Protein AF-A0A1L6J8S3-F1 (afdb_monomer_lite)

pLDDT: mean 86.01, std 19.05, range [39.0, 98.88]

InterPro domains:
  IPR011990 Tetratricopeptide-like helical domain superfamily [G3DSA:1.25.40.10] (15-98)
  IPR011990 Tetratricopeptide-like helical domain superfamily [SSF48452] (30-88)
  IPR019734 Tetratricopeptide repeat [PS50005] (57-90)

Organism: NCBI:txid93064

Radius of gyration: 24.29 Å; chains: 1; bounding box: 41×90×34 Å

Secondary structure (DSSP, 8-state):
-------------------------S-TT-HHHHHTT-HHHHHHHHHHHHHHSTT-HHHHHHHHHHHHHTT-HHHHHHHHHHHHTS---EEE-TTS-EEEHHHHHHHHHHHHHHHHHHT-

Sequence (120 aa):
MRVALASIVLAAPLALSPAAHAQVRADPYAKVAIQAGDYATAERKLLAEQRIFPAKPEVLLNLAAVYSKTGRHSEARAIYDRVLVLDSVAMDVADGQVAPSHLVANRGLRLLDAARQASR

Structure (mmCIF, N/CA/C/O backbone):
data_AF-A0A1L6J8S3-F1
#
_entry.id   AF-A0A1L6J8S3-F1
#
loop_
_atom_site.group_PDB
_atom_site.id
_atom_site.type_symbol
_atom_site.label_atom_id
_atom_site.label_alt_id
_atom_site.label_comp_id
_atom_site.label_asym_id
_atom_site.label_entity_id
_atom_site.label_seq_id
_atom_site.pdbx_PDB_ins_code
_atom_site.Cartn_x
_atom_site.Cartn_y
_atom_site.Cartn_z
_atom_site.occupancy
_atom_site.B_iso_or_equiv
_atom_site.auth_seq_id
_atom_site.auth_comp_id
_atom_site.auth_asym_id
_atom_site.auth_atom_id
_atom_site.pdbx_PDB_model_num
ATOM 1 N N . MET A 1 1 ? 22.252 78.108 -15.305 1.00 39.00 1 MET A N 1
ATOM 2 C CA . MET A 1 1 ? 21.677 77.131 -16.257 1.00 39.00 1 MET A CA 1
ATOM 3 C C . MET A 1 1 ? 21.822 75.746 -15.648 1.00 39.00 1 MET A C 1
ATOM 5 O O . MET A 1 1 ? 22.897 75.430 -15.161 1.00 39.00 1 MET A O 1
ATOM 9 N N . ARG A 1 2 ? 20.722 74.996 -15.562 1.00 41.97 2 ARG A N 1
ATOM 10 C CA . ARG A 1 2 ? 20.601 73.680 -14.916 1.00 41.97 2 ARG A CA 1
ATOM 11 C C . ARG A 1 2 ? 20.876 72.580 -15.945 1.00 41.97 2 ARG A C 1
ATOM 13 O O . ARG A 1 2 ? 20.210 72.604 -16.971 1.00 41.97 2 ARG A O 1
ATOM 20 N N . VAL A 1 3 ? 21.753 71.622 -15.645 1.00 42.06 3 VAL A N 1
ATOM 21 C CA . VAL A 1 3 ? 21.789 70.262 -16.237 1.00 42.06 3 VAL A CA 1
ATOM 22 C C . VAL A 1 3 ? 22.446 69.377 -15.157 1.00 42.06 3 VAL A C 1
ATOM 24 O O . VAL A 1 3 ? 23.616 69.569 -14.867 1.00 42.06 3 VAL A O 1
ATOM 27 N N . ALA A 1 4 ? 21.754 68.663 -14.264 1.00 40.09 4 ALA A N 1
ATOM 28 C CA . ALA A 1 4 ? 20.842 67.525 -14.412 1.00 40.09 4 ALA A CA 1
ATOM 29 C C . ALA A 1 4 ? 21.490 66.266 -15.034 1.00 40.09 4 ALA A C 1
ATOM 31 O O . ALA A 1 4 ? 21.534 66.129 -16.246 1.00 40.09 4 ALA A O 1
ATOM 32 N N . LEU A 1 5 ? 21.911 65.358 -14.138 1.00 46.00 5 LEU A N 1
ATOM 33 C CA . LEU A 1 5 ? 21.713 63.897 -14.157 1.00 46.00 5 LEU A CA 1
ATOM 34 C C . LEU A 1 5 ? 22.257 63.063 -15.332 1.00 46.00 5 LEU A C 1
ATOM 36 O O . LEU A 1 5 ? 21.735 63.105 -16.437 1.00 46.00 5 LEU A O 1
ATOM 40 N N . ALA A 1 6 ? 23.144 62.122 -14.996 1.00 40.38 6 ALA A N 1
ATOM 41 C CA . ALA A 1 6 ? 23.101 60.764 -15.545 1.00 40.38 6 ALA A CA 1
ATOM 42 C C . ALA A 1 6 ? 23.786 59.793 -14.566 1.00 40.38 6 ALA A C 1
ATOM 44 O O . ALA A 1 6 ? 24.942 59.410 -14.728 1.00 40.38 6 ALA A O 1
ATOM 45 N N . SER A 1 7 ? 23.076 59.427 -13.500 1.00 51.75 7 SER A N 1
ATOM 46 C CA . SER A 1 7 ? 23.449 58.291 -12.659 1.00 51.75 7 SER A CA 1
ATOM 47 C C . SER A 1 7 ? 23.208 57.011 -13.455 1.00 51.75 7 SER A C 1
ATOM 49 O O . SER A 1 7 ? 22.065 56.661 -13.743 1.00 51.75 7 SER A O 1
ATOM 51 N N . ILE A 1 8 ? 24.283 56.315 -13.818 1.00 55.91 8 ILE A N 1
ATOM 52 C CA . ILE A 1 8 ? 24.219 54.954 -14.349 1.00 55.91 8 ILE A CA 1
ATOM 53 C C . ILE A 1 8 ? 23.824 54.042 -13.183 1.00 55.91 8 ILE A C 1
ATOM 55 O O . ILE A 1 8 ? 24.664 53.598 -12.408 1.00 55.91 8 ILE A O 1
ATOM 59 N N . VAL A 1 9 ? 22.525 53.792 -13.031 1.00 58.56 9 VAL A N 1
ATOM 60 C CA . VAL A 1 9 ? 22.027 52.628 -12.295 1.00 58.56 9 VAL A CA 1
ATOM 61 C C . VAL A 1 9 ? 21.837 51.541 -13.340 1.00 58.56 9 VAL A C 1
ATOM 63 O O . VAL A 1 9 ? 20.779 51.433 -13.957 1.00 58.56 9 VAL A O 1
ATOM 66 N N . LEU A 1 10 ? 22.897 50.775 -13.600 1.00 48.25 10 LEU A N 1
ATOM 67 C CA . LEU A 1 10 ? 22.759 49.557 -14.383 1.00 48.25 10 LEU A CA 1
ATOM 68 C C . LEU A 1 10 ? 22.210 48.479 -13.449 1.00 48.25 10 LEU A C 1
ATOM 70 O O . LEU A 1 10 ? 22.840 48.098 -12.464 1.00 48.25 10 LEU A O 1
ATOM 74 N N . ALA A 1 11 ? 20.978 48.084 -13.748 1.00 53.62 11 ALA A N 1
ATOM 75 C CA . ALA A 1 11 ? 20.162 47.153 -12.999 1.00 53.62 11 ALA A CA 1
ATOM 76 C C . ALA A 1 11 ? 20.911 45.856 -12.663 1.00 53.62 11 ALA A C 1
ATOM 78 O O . ALA A 1 11 ? 21.441 45.178 -13.543 1.00 53.62 11 ALA A O 1
ATOM 79 N N . ALA A 1 12 ? 20.895 45.492 -11.381 1.00 54.66 12 ALA A N 1
ATOM 80 C CA . ALA A 1 12 ? 21.214 44.142 -10.950 1.00 54.66 12 ALA A CA 1
ATOM 81 C C . ALA A 1 12 ? 20.195 43.181 -11.588 1.00 54.66 12 ALA A C 1
ATOM 83 O O . ALA A 1 12 ? 18.990 43.379 -11.394 1.00 54.66 12 ALA A O 1
ATOM 84 N N . PRO A 1 13 ? 20.617 42.150 -12.339 1.00 54.81 13 PRO A N 1
ATOM 85 C CA . PRO A 1 13 ? 19.692 41.105 -12.724 1.00 54.81 13 PRO A CA 1
ATOM 86 C C . PRO A 1 13 ? 19.256 40.391 -11.443 1.00 54.81 13 PRO A C 1
ATOM 88 O O . PRO A 1 13 ? 20.060 39.767 -10.749 1.00 54.81 13 PRO A O 1
ATOM 91 N N . LEU A 1 14 ? 17.970 40.537 -11.117 1.00 58.03 14 LEU A N 1
ATOM 92 C CA . LEU A 1 14 ? 17.270 39.701 -10.154 1.00 58.03 14 LEU A CA 1
ATOM 93 C C . LEU A 1 14 ? 17.624 38.250 -10.465 1.00 58.03 14 LEU A C 1
ATOM 95 O O . LEU A 1 14 ? 17.388 37.769 -11.574 1.00 58.03 14 LEU A O 1
ATOM 99 N N . ALA A 1 15 ? 18.230 37.588 -9.483 1.00 54.62 15 ALA A N 1
AT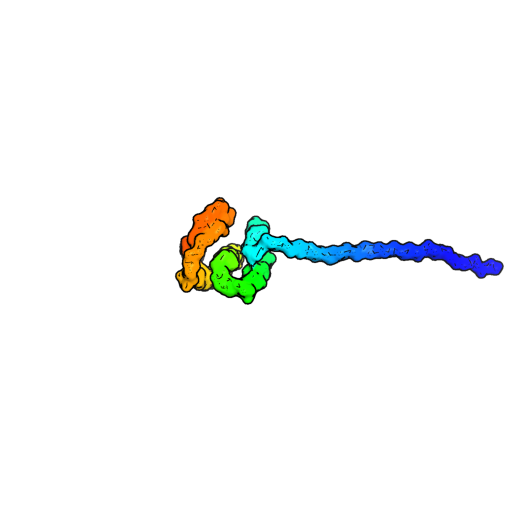OM 100 C CA . ALA A 1 15 ? 18.487 36.167 -9.512 1.00 54.62 15 ALA A CA 1
ATOM 101 C C . ALA A 1 15 ? 17.157 35.455 -9.770 1.00 54.62 15 ALA A C 1
ATOM 103 O O . ALA A 1 15 ? 16.329 35.300 -8.873 1.00 54.62 15 ALA A O 1
ATOM 104 N N . LEU A 1 16 ? 16.952 35.028 -11.014 1.00 58.12 16 LEU A N 1
ATOM 105 C CA . LEU A 1 16 ? 15.989 33.995 -11.324 1.00 58.12 16 LEU A CA 1
ATOM 106 C C . LEU A 1 16 ? 16.571 32.739 -10.678 1.00 58.12 16 LEU A C 1
ATOM 108 O O . LEU A 1 16 ? 17.399 32.054 -11.276 1.00 58.12 16 LEU A O 1
ATOM 112 N N . SER A 1 17 ? 16.233 32.490 -9.409 1.00 56.31 17 SER A N 1
ATOM 113 C CA . SER A 1 17 ? 16.459 31.181 -8.812 1.00 56.31 17 SER A CA 1
ATOM 114 C C . SER A 1 17 ? 15.843 30.193 -9.794 1.00 56.31 17 SER A C 1
ATOM 116 O O . SER A 1 17 ? 14.638 30.316 -10.047 1.00 56.31 17 SER A O 1
ATOM 118 N N . PRO A 1 18 ? 16.619 29.287 -10.419 1.00 57.06 18 PRO A N 1
ATOM 119 C CA . PRO A 1 18 ? 16.012 28.274 -11.249 1.00 57.06 18 PRO A CA 1
ATOM 120 C C . PRO A 1 18 ? 14.999 27.593 -10.347 1.00 57.06 18 PRO A C 1
ATOM 122 O O . PRO A 1 18 ? 15.356 27.091 -9.275 1.00 57.06 18 PRO A O 1
ATOM 125 N N . ALA A 1 19 ? 13.733 27.711 -10.763 1.00 50.47 19 ALA A N 1
ATOM 126 C CA . ALA A 1 19 ? 12.591 27.025 -10.203 1.00 50.47 19 ALA A CA 1
ATOM 127 C C . ALA A 1 19 ? 13.086 25.690 -9.697 1.00 50.47 19 ALA A C 1
ATOM 129 O O . ALA A 1 19 ? 13.791 25.014 -10.452 1.00 50.47 19 ALA A O 1
ATOM 130 N N . ALA A 1 20 ? 12.801 25.400 -8.425 1.00 48.03 20 ALA A N 1
ATOM 131 C CA . ALA A 1 20 ? 13.078 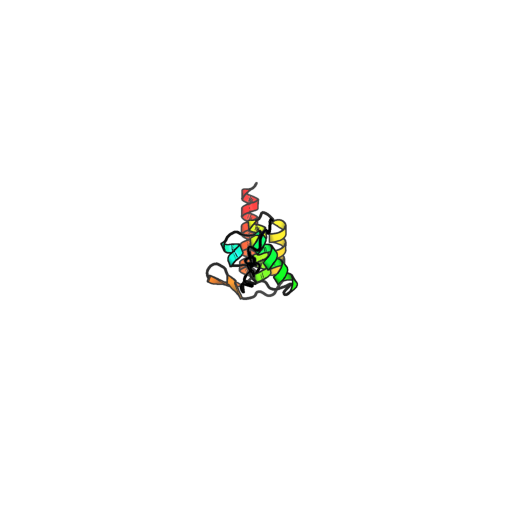24.134 -7.786 1.00 48.03 20 ALA A CA 1
ATOM 132 C C . ALA A 1 20 ? 12.907 23.047 -8.840 1.00 48.03 20 ALA A C 1
ATOM 134 O O . ALA A 1 20 ? 11.786 22.668 -9.183 1.00 48.03 20 ALA A O 1
ATOM 135 N N . HIS A 1 21 ? 14.032 22.619 -9.418 1.00 45.94 21 HIS A N 1
ATOM 136 C CA . HIS A 1 21 ? 14.074 21.423 -10.211 1.00 45.94 21 HIS A CA 1
ATOM 137 C C . HIS A 1 21 ? 13.862 20.422 -9.107 1.00 45.94 21 HIS A C 1
ATOM 139 O O . HIS A 1 21 ? 14.795 20.102 -8.372 1.00 45.94 21 HIS A O 1
ATOM 145 N N . ALA A 1 22 ? 12.586 20.122 -8.855 1.00 49.81 22 ALA A N 1
ATOM 146 C CA . ALA A 1 22 ? 12.155 19.089 -7.960 1.00 49.81 22 ALA A CA 1
ATOM 147 C C . ALA A 1 22 ? 12.904 17.897 -8.500 1.00 49.81 22 ALA A C 1
ATOM 149 O O . ALA A 1 22 ? 12.561 17.382 -9.564 1.00 49.81 22 ALA A O 1
ATOM 150 N N . GLN A 1 23 ? 14.030 17.620 -7.842 1.00 47.38 23 GLN A N 1
ATOM 151 C CA . GLN A 1 23 ? 14.959 16.570 -8.163 1.00 47.38 23 GLN A CA 1
ATOM 152 C C . GLN A 1 23 ? 14.055 15.405 -8.518 1.00 47.38 23 GLN A C 1
ATOM 154 O O . GLN A 1 23 ? 13.286 14.964 -7.654 1.00 47.38 23 GLN A O 1
ATOM 159 N N . VAL A 1 24 ? 14.042 15.001 -9.792 1.00 51.53 24 VAL A N 1
ATOM 160 C CA . VAL A 1 24 ? 13.363 13.786 -10.235 1.00 51.53 24 VAL A CA 1
ATOM 161 C C . VAL A 1 24 ? 14.151 12.677 -9.558 1.00 51.53 24 VAL A C 1
ATOM 163 O O . VAL A 1 24 ? 15.098 12.114 -10.090 1.00 51.53 24 VAL A O 1
ATOM 166 N N . ARG A 1 25 ? 13.888 12.504 -8.265 1.00 53.25 25 ARG A N 1
ATOM 167 C CA . ARG A 1 25 ? 14.567 11.558 -7.411 1.00 53.25 25 ARG A CA 1
ATOM 168 C C . ARG A 1 25 ? 13.894 10.252 -7.751 1.00 53.25 25 ARG A C 1
ATOM 170 O O . ARG A 1 25 ? 12.679 10.143 -7.579 1.00 53.25 25 ARG A O 1
ATOM 177 N N . ALA A 1 26 ? 14.708 9.345 -8.276 1.00 69.12 26 ALA A N 1
ATOM 178 C CA . ALA A 1 26 ? 14.432 7.955 -8.592 1.00 69.12 26 ALA A CA 1
ATOM 179 C C . ALA A 1 26 ? 13.796 7.223 -7.397 1.00 69.12 26 ALA A C 1
ATOM 181 O O . ALA A 1 26 ? 14.446 6.474 -6.676 1.00 69.12 26 ALA A O 1
ATOM 182 N N . ASP A 1 27 ? 12.521 7.503 -7.151 1.00 83.25 27 ASP A N 1
ATOM 183 C CA . ASP A 1 27 ? 11.716 6.914 -6.090 1.00 83.25 27 ASP A CA 1
ATOM 184 C C . ASP A 1 27 ? 10.301 6.633 -6.624 1.00 83.25 27 ASP A C 1
ATOM 186 O O . ASP A 1 27 ? 9.331 7.253 -6.170 1.00 83.25 27 ASP A O 1
ATOM 190 N N . PRO A 1 28 ? 10.177 5.730 -7.622 1.00 84.62 28 PRO A N 1
ATOM 191 C CA . PRO A 1 28 ? 8.886 5.362 -8.218 1.00 84.62 28 PRO A CA 1
ATOM 192 C C . PRO A 1 28 ? 7.926 4.745 -7.189 1.00 84.62 28 PRO A C 1
ATOM 194 O O . PRO A 1 28 ? 6.711 4.768 -7.352 1.00 84.62 28 PRO A O 1
ATOM 197 N N . TYR A 1 29 ? 8.468 4.249 -6.076 1.00 92.25 29 TYR A N 1
ATOM 198 C CA . TYR A 1 29 ? 7.713 3.627 -4.994 1.00 92.25 29 TYR A CA 1
ATOM 199 C C . TYR A 1 29 ? 7.426 4.579 -3.825 1.00 92.25 29 TYR A C 1
ATOM 201 O O . TYR A 1 29 ? 6.908 4.134 -2.802 1.00 92.25 29 TYR A O 1
ATOM 209 N N . ALA A 1 30 ? 7.750 5.870 -3.963 1.00 93.62 30 ALA A N 1
ATOM 210 C CA . ALA A 1 30 ? 7.516 6.913 -2.967 1.00 93.62 30 ALA A CA 1
ATOM 211 C C . ALA A 1 30 ? 8.067 6.616 -1.554 1.00 93.62 30 ALA A C 1
ATOM 213 O O . ALA A 1 30 ? 7.537 7.132 -0.565 1.00 93.62 30 ALA A O 1
ATOM 214 N N . LYS A 1 31 ? 9.141 5.821 -1.439 1.00 91.31 31 LYS A N 1
ATOM 215 C CA . LYS A 1 31 ? 9.755 5.416 -0.166 1.00 91.31 31 LYS A CA 1
ATOM 216 C C . LYS A 1 31 ? 10.096 6.622 0.708 1.00 91.31 31 LYS A C 1
ATOM 218 O O . LYS A 1 31 ? 9.776 6.618 1.893 1.00 91.31 31 LYS A O 1
ATOM 223 N N . VAL A 1 32 ? 10.681 7.672 0.129 1.00 91.88 32 VAL A N 1
ATOM 224 C CA . VAL A 1 32 ? 11.111 8.867 0.876 1.00 91.88 32 VAL A CA 1
ATOM 225 C C . VAL A 1 32 ? 9.910 9.623 1.441 1.00 91.88 32 VAL A C 1
ATOM 227 O O . VAL A 1 32 ? 9.915 10.018 2.603 1.00 91.88 32 VAL A O 1
ATOM 230 N N . ALA A 1 33 ? 8.865 9.808 0.632 1.00 94.06 33 ALA A N 1
ATOM 231 C CA . ALA A 1 33 ? 7.667 10.530 1.057 1.00 94.06 33 ALA A CA 1
ATOM 232 C C . ALA A 1 33 ? 6.888 9.745 2.127 1.00 94.06 33 ALA A C 1
ATOM 234 O O . ALA A 1 33 ? 6.446 10.329 3.112 1.00 94.06 33 ALA A O 1
ATOM 235 N N . ILE A 1 34 ? 6.797 8.417 1.982 1.00 94.62 34 ILE A N 1
ATOM 236 C CA . ILE A 1 34 ? 6.182 7.530 2.979 1.00 94.62 34 ILE A CA 1
ATOM 237 C C . ILE A 1 34 ? 6.948 7.586 4.306 1.00 94.62 34 ILE A C 1
ATOM 239 O O . ILE A 1 34 ? 6.329 7.739 5.356 1.00 94.62 34 ILE A O 1
ATOM 243 N N . GLN A 1 35 ? 8.283 7.503 4.273 1.00 92.88 35 GLN A N 1
ATOM 244 C CA . GLN A 1 35 ? 9.126 7.584 5.473 1.00 92.88 35 GLN A CA 1
ATOM 245 C C . GLN A 1 35 ? 9.011 8.938 6.181 1.00 92.88 35 GLN A C 1
ATOM 247 O O . GLN A 1 35 ? 9.035 8.990 7.407 1.00 92.88 35 GLN A O 1
ATOM 252 N N . ALA A 1 36 ? 8.852 10.022 5.420 1.00 94.44 36 ALA A N 1
ATOM 253 C CA . ALA A 1 36 ? 8.645 11.363 5.959 1.00 94.44 36 ALA A CA 1
ATOM 254 C C . ALA A 1 36 ? 7.208 11.617 6.459 1.00 94.44 36 ALA A C 1
ATOM 256 O O . ALA A 1 36 ? 6.943 12.676 7.021 1.00 94.44 36 ALA A O 1
ATOM 257 N N . GLY A 1 37 ? 6.268 10.691 6.231 1.00 96.38 37 GLY A N 1
ATOM 258 C CA . GLY A 1 37 ? 4.846 10.892 6.525 1.00 96.38 37 GLY A CA 1
ATOM 259 C C . GLY A 1 37 ? 4.137 11.874 5.582 1.00 96.38 37 GLY A C 1
ATOM 260 O O . GLY A 1 37 ? 2.974 12.205 5.811 1.00 96.38 37 GLY A O 1
ATOM 261 N N . ASP A 1 38 ? 4.792 12.319 4.503 1.00 97.62 38 ASP A N 1
ATOM 262 C CA . ASP A 1 38 ? 4.185 13.143 3.453 1.00 97.62 38 ASP A CA 1
ATOM 263 C C . ASP A 1 38 ? 3.353 12.259 2.510 1.00 97.62 38 ASP A C 1
ATOM 265 O O . ASP A 1 38 ? 3.711 11.959 1.364 1.00 97.62 38 ASP A O 1
ATOM 269 N N . TYR A 1 39 ? 2.213 11.808 3.030 1.00 98.00 39 TYR A N 1
ATOM 270 C CA . TYR A 1 39 ? 1.297 10.919 2.325 1.00 98.00 39 TYR A CA 1
ATOM 271 C C . TYR A 1 39 ? 0.674 11.566 1.085 1.00 98.00 39 TYR A C 1
ATOM 273 O O . TYR A 1 39 ? 0.385 10.863 0.120 1.00 98.00 39 TYR A O 1
ATOM 281 N N . ALA A 1 40 ? 0.527 12.894 1.067 1.00 97.38 40 ALA A N 1
ATOM 282 C CA . ALA A 1 40 ? 0.009 13.615 -0.091 1.00 97.38 40 ALA A CA 1
ATOM 283 C C . ALA A 1 40 ? 0.987 13.538 -1.271 1.00 97.38 40 ALA A C 1
ATOM 285 O O . ALA A 1 40 ? 0.589 13.247 -2.400 1.00 97.38 40 ALA A O 1
ATOM 286 N N . THR A 1 41 ? 2.281 13.766 -1.032 1.00 96.44 41 THR A N 1
ATOM 287 C CA . THR A 1 41 ? 3.296 13.590 -2.078 1.00 96.44 41 THR A CA 1
ATOM 288 C C . THR A 1 41 ? 3.465 12.129 -2.463 1.00 96.44 41 THR A C 1
ATOM 290 O O . THR A 1 41 ? 3.613 11.840 -3.653 1.00 96.44 41 THR A O 1
ATOM 293 N N . ALA A 1 42 ? 3.405 11.209 -1.496 1.00 97.62 42 ALA A N 1
ATOM 294 C CA . ALA A 1 42 ? 3.493 9.783 -1.781 1.00 97.62 42 ALA A CA 1
ATOM 295 C C . ALA A 1 42 ? 2.373 9.320 -2.719 1.00 97.62 42 ALA A C 1
ATOM 297 O O . ALA A 1 42 ? 2.650 8.711 -3.750 1.00 97.62 42 ALA A O 1
ATOM 298 N N . GLU A 1 43 ? 1.126 9.678 -2.416 1.00 98.19 43 GLU A N 1
ATOM 299 C CA . GLU A 1 43 ? -0.029 9.339 -3.243 1.00 98.19 43 GLU A CA 1
ATOM 300 C C . GLU A 1 43 ? 0.100 9.886 -4.665 1.00 98.19 43 GLU A C 1
ATOM 302 O O . GLU A 1 43 ? -0.060 9.130 -5.621 1.00 98.19 43 GLU A O 1
ATOM 307 N N . ARG A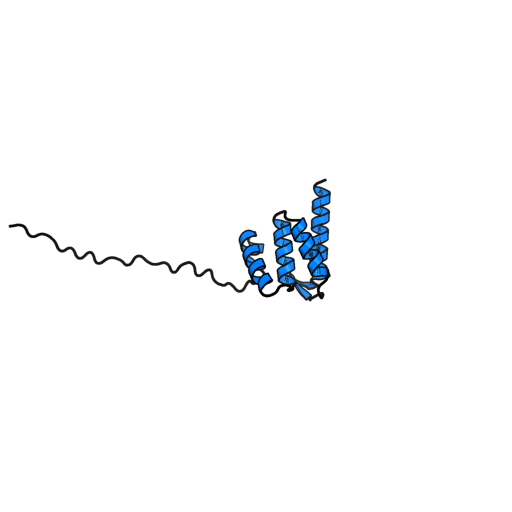 1 44 ? 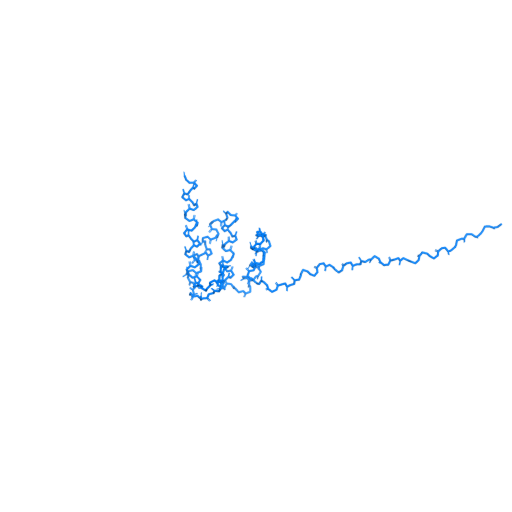0.440 11.174 -4.830 1.00 97.31 44 ARG A N 1
ATOM 308 C CA . ARG A 1 44 ? 0.597 11.762 -6.173 1.00 97.31 44 ARG A CA 1
ATOM 309 C C . ARG A 1 44 ? 1.618 10.993 -7.011 1.00 97.31 44 ARG A C 1
ATOM 311 O O . ARG A 1 44 ? 1.363 10.733 -8.185 1.00 97.31 44 ARG A O 1
ATOM 318 N N . LYS A 1 45 ? 2.756 10.624 -6.413 1.00 96.06 45 LYS A N 1
ATOM 319 C CA . LYS A 1 45 ? 3.807 9.850 -7.089 1.00 96.06 45 LYS A CA 1
ATOM 320 C C . LYS A 1 45 ? 3.326 8.449 -7.458 1.00 96.06 45 LYS A C 1
ATOM 322 O O . LYS A 1 45 ? 3.462 8.048 -8.607 1.00 96.06 45 LYS A O 1
ATOM 327 N N . LEU A 1 46 ? 2.718 7.739 -6.511 1.00 97.50 46 LEU A N 1
ATOM 328 C CA . LEU A 1 46 ? 2.240 6.372 -6.717 1.00 97.50 46 LEU A CA 1
ATOM 329 C C . LEU A 1 46 ? 1.123 6.305 -7.763 1.00 97.50 46 LEU A C 1
ATOM 331 O O . LEU A 1 46 ? 1.118 5.399 -8.587 1.00 97.50 46 LEU A O 1
ATOM 335 N N . LEU A 1 47 ? 0.215 7.284 -7.794 1.00 97.62 47 LEU A N 1
ATOM 336 C CA . LEU A 1 47 ? -0.818 7.380 -8.828 1.00 97.62 47 LEU A CA 1
ATOM 337 C C . LEU A 1 47 ? -0.239 7.706 -10.210 1.00 97.62 47 LEU A C 1
ATOM 339 O O . LEU A 1 47 ? -0.806 7.298 -11.223 1.00 97.62 47 LEU A O 1
ATOM 343 N N . ALA A 1 48 ? 0.848 8.476 -10.292 1.00 95.94 48 ALA A N 1
ATOM 344 C CA . ALA A 1 48 ? 1.541 8.700 -11.560 1.00 95.94 48 ALA A CA 1
ATOM 345 C C . ALA A 1 48 ? 2.197 7.401 -12.053 1.00 95.94 48 ALA A C 1
ATOM 347 O O . ALA A 1 48 ? 1.981 7.008 -13.196 1.00 95.94 48 ALA A O 1
ATOM 348 N N . GLU A 1 49 ? 2.897 6.690 -11.167 1.00 96.06 49 GLU A N 1
ATOM 349 C CA . GLU A 1 49 ? 3.559 5.421 -11.480 1.00 96.06 49 GLU A CA 1
ATOM 350 C C . GLU A 1 49 ? 2.554 4.324 -11.866 1.00 96.06 49 GLU A C 1
ATOM 352 O O . GLU A 1 49 ? 2.743 3.609 -12.848 1.00 96.06 49 GLU A O 1
ATOM 357 N N . GLN A 1 50 ? 1.427 4.230 -11.154 1.00 96.62 50 GLN A N 1
ATOM 358 C CA . GLN A 1 50 ? 0.369 3.255 -11.428 1.00 96.62 50 GLN A CA 1
ATOM 359 C C . GLN A 1 50 ? -0.237 3.434 -12.826 1.00 96.62 50 GLN A C 1
ATOM 361 O O . GLN A 1 50 ? -0.643 2.454 -13.442 1.00 96.62 50 GLN A O 1
ATOM 366 N N . ARG A 1 51 ? -0.298 4.662 -13.358 1.00 96.38 51 ARG A N 1
ATOM 367 C CA . ARG A 1 51 ? -0.780 4.887 -14.732 1.00 96.38 51 ARG A CA 1
ATOM 368 C C . ARG A 1 51 ? 0.141 4.259 -15.776 1.00 96.38 51 ARG A C 1
ATOM 370 O O . ARG A 1 51 ? -0.343 3.844 -16.822 1.00 96.38 51 ARG A O 1
ATOM 377 N N . ILE A 1 52 ? 1.439 4.187 -15.487 1.00 95.44 52 ILE A N 1
ATOM 378 C CA . ILE A 1 52 ? 2.455 3.601 -16.368 1.00 95.44 52 ILE A CA 1
ATOM 379 C C . ILE A 1 52 ? 2.516 2.084 -16.163 1.00 95.44 52 ILE A C 1
ATOM 381 O O . ILE A 1 52 ? 2.573 1.328 -17.132 1.00 95.44 52 ILE A O 1
ATOM 385 N N . PHE A 1 53 ? 2.433 1.631 -14.909 1.00 95.00 53 PHE A N 1
ATOM 386 C CA . PHE A 1 53 ? 2.483 0.219 -14.535 1.00 95.00 53 PHE A CA 1
ATOM 387 C C . PHE A 1 53 ? 1.244 -0.197 -13.719 1.00 95.00 53 PHE A C 1
ATOM 389 O O . PHE A 1 53 ? 1.323 -0.365 -12.496 1.00 95.00 53 PHE A O 1
ATOM 396 N N . PRO A 1 54 ? 0.086 -0.429 -14.371 1.00 96.75 54 PRO A N 1
ATOM 397 C CA . PRO A 1 54 ? -1.195 -0.612 -13.681 1.00 96.75 54 PRO A CA 1
ATOM 398 C C . PRO A 1 54 ? -1.271 -1.806 -12.735 1.00 96.75 54 PRO A C 1
ATOM 400 O O . PRO A 1 54 ? -2.129 -1.810 -11.851 1.00 96.75 54 PRO A O 1
ATOM 403 N N . ALA A 1 55 ? -0.425 -2.817 -12.930 1.00 96.44 55 ALA A N 1
ATOM 404 C CA . ALA A 1 55 ? -0.434 -4.078 -12.191 1.00 96.44 55 ALA A CA 1
ATOM 405 C C . ALA A 1 55 ? 0.861 -4.334 -11.398 1.00 96.44 55 ALA A C 1
ATOM 407 O O . ALA A 1 55 ? 1.083 -5.454 -10.958 1.00 96.44 55 ALA A O 1
ATOM 408 N N . LYS A 1 56 ? 1.730 -3.330 -11.212 1.00 96.88 56 LYS A N 1
ATOM 409 C CA . LYS A 1 56 ? 2.987 -3.490 -10.461 1.00 96.88 56 LYS A CA 1
ATOM 410 C C . LYS A 1 56 ? 2.695 -3.621 -8.953 1.00 96.88 56 LYS A C 1
ATOM 412 O O . LYS A 1 56 ? 2.267 -2.624 -8.358 1.00 96.88 56 LYS A O 1
ATOM 417 N N . PRO A 1 57 ? 2.907 -4.791 -8.312 1.00 97.69 57 PRO A N 1
ATOM 418 C CA . PRO A 1 57 ? 2.487 -5.004 -6.924 1.00 97.69 57 PRO A CA 1
ATOM 419 C C . PRO A 1 57 ? 3.123 -4.027 -5.933 1.00 97.69 57 PRO A C 1
ATOM 421 O O . PRO A 1 57 ? 2.455 -3.584 -5.007 1.00 97.69 57 PRO A O 1
ATOM 424 N N . GLU A 1 58 ? 4.374 -3.623 -6.149 1.00 96.00 58 GLU A N 1
ATOM 425 C CA . GLU A 1 58 ? 5.092 -2.692 -5.274 1.00 96.00 58 GLU A CA 1
ATOM 426 C C . GLU A 1 58 ? 4.420 -1.312 -5.217 1.00 96.00 58 GLU A C 1
ATOM 428 O O . GLU A 1 58 ? 4.276 -0.727 -4.142 1.00 96.00 58 GLU A O 1
ATOM 433 N N . VAL A 1 59 ? 3.946 -0.813 -6.365 1.00 97.12 59 VAL A N 1
ATOM 434 C CA . VAL A 1 59 ? 3.219 0.463 -6.459 1.00 97.12 59 VAL A CA 1
ATOM 435 C C . VAL A 1 59 ? 1.857 0.346 -5.778 1.00 97.12 59 VAL A C 1
ATOM 437 O O . VAL A 1 59 ? 1.484 1.207 -4.981 1.00 97.12 59 VAL A O 1
ATOM 440 N N . LEU A 1 60 ? 1.129 -0.741 -6.053 1.00 98.50 60 LEU A N 1
ATOM 441 C CA . LEU A 1 60 ? -0.188 -0.995 -5.466 1.00 98.50 60 LEU A CA 1
ATOM 442 C C . LEU A 1 60 ? -0.114 -1.114 -3.939 1.00 98.50 60 LEU A C 1
ATOM 444 O O . LEU A 1 60 ? -0.886 -0.473 -3.233 1.00 98.50 60 LEU A O 1
ATOM 448 N N . LEU A 1 61 ? 0.839 -1.882 -3.415 1.00 98.25 61 LEU A N 1
ATOM 449 C CA . LEU A 1 61 ? 0.992 -2.098 -1.977 1.00 98.25 61 LEU A CA 1
ATOM 450 C C . LEU A 1 61 ? 1.372 -0.819 -1.233 1.00 98.25 61 LEU A C 1
ATOM 452 O O . LEU A 1 61 ? 0.832 -0.559 -0.156 1.00 98.25 61 LEU A O 1
ATOM 456 N N . ASN A 1 62 ? 2.243 0.008 -1.814 1.00 97.62 62 ASN A N 1
ATOM 457 C CA . ASN A 1 62 ? 2.586 1.296 -1.223 1.00 97.62 62 ASN A CA 1
ATOM 458 C C . ASN A 1 62 ? 1.404 2.272 -1.266 1.00 97.62 62 ASN A C 1
ATOM 460 O O . ASN A 1 62 ? 1.178 2.983 -0.287 1.00 97.62 62 ASN A O 1
ATOM 464 N N . LEU A 1 63 ? 0.595 2.266 -2.332 1.00 98.56 63 LEU A N 1
ATOM 465 C CA . LEU A 1 63 ? -0.621 3.082 -2.402 1.00 98.56 63 LEU A CA 1
ATOM 466 C C . LEU A 1 63 ? -1.658 2.632 -1.364 1.00 98.56 63 LEU A C 1
ATOM 468 O O . LEU A 1 63 ? -2.202 3.460 -0.637 1.00 98.56 63 LEU A O 1
ATOM 472 N N . ALA A 1 64 ? -1.862 1.321 -1.216 1.00 98.62 64 ALA A N 1
ATOM 473 C CA . ALA A 1 64 ? -2.732 0.759 -0.187 1.00 98.62 64 ALA A CA 1
ATOM 474 C C . ALA A 1 64 ? -2.263 1.126 1.231 1.00 98.62 64 ALA A C 1
ATOM 476 O O . ALA A 1 64 ? -3.079 1.484 2.082 1.00 98.62 64 ALA A O 1
ATOM 477 N N . ALA A 1 65 ? -0.950 1.103 1.484 1.00 97.94 65 ALA A N 1
ATOM 478 C CA . ALA A 1 65 ? -0.384 1.533 2.758 1.00 97.94 65 ALA A CA 1
ATOM 479 C C . ALA A 1 65 ? -0.639 3.026 3.024 1.00 97.94 65 ALA A C 1
ATOM 481 O O . ALA A 1 65 ? -1.049 3.387 4.127 1.00 97.94 65 ALA A O 1
ATOM 482 N N . VAL A 1 66 ? -0.469 3.890 2.017 1.00 98.44 66 VAL A N 1
ATOM 483 C CA . VAL A 1 66 ? -0.800 5.323 2.108 1.00 98.44 66 VAL A CA 1
ATOM 484 C C . VAL A 1 66 ? -2.288 5.525 2.414 1.00 98.44 66 VAL A C 1
ATOM 486 O O . VAL A 1 66 ? -2.640 6.331 3.278 1.00 98.44 66 VAL A O 1
ATOM 489 N N . TYR A 1 67 ? -3.174 4.763 1.774 1.00 98.75 67 TYR A N 1
ATOM 490 C CA . TYR A 1 67 ? -4.618 4.832 2.020 1.00 98.75 67 TYR A CA 1
ATOM 491 C C . TYR A 1 67 ? -4.976 4.368 3.429 1.00 98.75 67 TYR A C 1
ATOM 493 O O . TYR A 1 67 ? -5.714 5.055 4.134 1.00 98.75 67 TYR A O 1
ATOM 501 N N . SER A 1 68 ? -4.363 3.283 3.904 1.00 98.31 68 SER A N 1
ATOM 502 C CA . SER A 1 68 ? -4.506 2.830 5.289 1.00 98.31 68 SER A CA 1
ATOM 503 C C . SER A 1 68 ? -4.062 3.905 6.288 1.00 98.31 68 SER A C 1
ATOM 505 O O . SER A 1 68 ? -4.800 4.215 7.219 1.00 98.31 68 SER A O 1
ATOM 507 N N . LYS A 1 69 ? -2.901 4.537 6.072 1.00 97.56 69 LYS A N 1
ATOM 508 C CA . LYS A 1 69 ? -2.366 5.587 6.959 1.00 97.56 69 LYS A CA 1
ATOM 509 C C . LYS A 1 69 ? -3.172 6.884 6.956 1.00 97.56 69 LYS A C 1
ATOM 511 O O . LYS A 1 69 ? -3.057 7.660 7.898 1.00 97.56 69 LYS A O 1
ATOM 516 N N . THR A 1 70 ? -3.985 7.109 5.929 1.00 97.81 70 THR A N 1
ATOM 517 C CA . THR A 1 70 ? -4.831 8.303 5.781 1.00 97.81 70 THR A CA 1
ATOM 518 C C . THR A 1 70 ? -6.307 8.031 6.087 1.00 97.81 70 THR A C 1
ATOM 520 O O . THR A 1 70 ? -7.157 8.858 5.778 1.00 97.81 70 THR A O 1
ATOM 523 N N . GLY A 1 71 ? -6.632 6.883 6.696 1.00 96.69 71 GLY A N 1
ATOM 524 C CA . GLY A 1 71 ? -7.998 6.536 7.114 1.00 96.69 71 GLY A CA 1
ATOM 525 C C . GLY A 1 71 ? -8.909 6.037 5.985 1.00 96.69 71 GLY A C 1
ATOM 526 O O . GLY A 1 71 ? -10.059 5.671 6.226 1.00 96.69 71 GLY A O 1
ATOM 527 N N . ARG A 1 72 ? -8.399 5.948 4.754 1.00 98.31 72 ARG A N 1
ATOM 528 C CA . ARG A 1 72 ? -9.112 5.453 3.566 1.00 98.31 72 ARG A CA 1
ATOM 529 C C . ARG A 1 72 ? -9.105 3.927 3.508 1.00 98.31 72 ARG A C 1
ATOM 531 O O . ARG A 1 72 ? -8.568 3.302 2.596 1.00 98.31 72 ARG A O 1
ATOM 538 N N . HIS A 1 73 ? -9.672 3.300 4.537 1.00 98.00 73 HIS A N 1
ATOM 539 C CA . HIS A 1 73 ? -9.570 1.853 4.745 1.00 98.00 73 HIS A CA 1
ATOM 540 C C . HIS A 1 73 ? -10.281 1.024 3.663 1.00 98.00 73 HIS A C 1
ATOM 542 O O . HIS A 1 73 ? -9.813 -0.064 3.330 1.00 98.00 73 HIS A O 1
ATOM 548 N N . SER A 1 74 ? -11.390 1.518 3.104 1.00 98.06 74 SER A N 1
ATOM 549 C CA . SER A 1 74 ? -12.111 0.850 2.010 1.00 98.06 74 SER A CA 1
ATOM 550 C C . SER A 1 74 ? -11.273 0.787 0.732 1.00 98.06 74 SER A C 1
ATOM 552 O O . SER A 1 74 ? -11.136 -0.280 0.138 1.00 98.06 74 SER A O 1
ATOM 554 N N . GLU A 1 75 ? -10.661 1.907 0.344 1.00 98.62 75 GLU A N 1
ATOM 555 C CA . GLU A 1 75 ? -9.786 1.996 -0.828 1.00 98.62 75 GLU A CA 1
ATOM 556 C C . GLU A 1 75 ? -8.516 1.160 -0.634 1.00 98.62 75 GLU A C 1
ATOM 558 O O . GLU A 1 75 ? -8.117 0.417 -1.531 1.00 98.62 75 GLU A O 1
ATOM 563 N N . ALA A 1 76 ? -7.916 1.207 0.562 1.00 98.88 76 ALA A N 1
ATOM 564 C CA . ALA A 1 76 ? -6.771 0.368 0.908 1.00 98.88 76 ALA A CA 1
ATOM 565 C C . ALA A 1 76 ? -7.090 -1.127 0.751 1.00 98.88 76 ALA A C 1
ATOM 567 O O . ALA A 1 76 ? -6.328 -1.859 0.119 1.00 98.88 76 ALA A O 1
ATOM 568 N N . ARG A 1 77 ? -8.237 -1.574 1.285 1.00 98.75 77 ARG A N 1
ATOM 569 C CA . ARG A 1 77 ? -8.699 -2.964 1.170 1.00 98.75 77 ARG A CA 1
ATOM 570 C C . ARG A 1 77 ? -8.865 -3.385 -0.287 1.00 98.75 77 ARG A C 1
ATOM 572 O O . ARG A 1 77 ? -8.299 -4.401 -0.669 1.00 98.75 77 ARG A O 1
ATOM 579 N N . ALA A 1 78 ? -9.546 -2.578 -1.100 1.00 98.75 78 ALA A N 1
ATOM 580 C CA . ALA A 1 78 ? -9.748 -2.884 -2.514 1.00 98.75 78 ALA A CA 1
ATOM 581 C C . ALA A 1 78 ? -8.420 -3.082 -3.268 1.00 98.75 78 ALA A C 1
ATOM 583 O O . ALA A 1 78 ? -8.304 -3.975 -4.107 1.00 98.75 78 ALA A O 1
ATOM 584 N N . ILE A 1 79 ? -7.394 -2.282 -2.956 1.00 98.81 79 ILE A N 1
ATOM 585 C CA . ILE A 1 79 ? -6.071 -2.438 -3.571 1.00 98.81 79 ILE A CA 1
ATOM 586 C C . ILE A 1 79 ? -5.355 -3.694 -3.056 1.00 98.81 79 ILE A C 1
ATOM 588 O O . ILE A 1 79 ? -4.753 -4.408 -3.858 1.00 98.81 79 ILE A O 1
ATOM 592 N N . TYR A 1 80 ? -5.421 -3.995 -1.756 1.00 98.81 80 TYR A N 1
ATOM 593 C CA . TYR A 1 80 ? -4.848 -5.234 -1.224 1.00 98.81 80 TYR A CA 1
ATOM 594 C C . TYR A 1 80 ? -5.491 -6.475 -1.851 1.00 98.81 80 TYR A C 1
ATOM 596 O O . TYR A 1 80 ? -4.766 -7.357 -2.305 1.00 98.81 80 TYR A O 1
ATOM 604 N N . ASP A 1 81 ? -6.820 -6.509 -1.958 1.00 98.75 81 ASP A N 1
ATOM 605 C CA . ASP A 1 81 ? -7.552 -7.599 -2.612 1.00 98.75 81 ASP A CA 1
ATOM 606 C C . ASP A 1 81 ? -7.155 -7.722 -4.093 1.00 98.75 81 ASP A C 1
ATOM 608 O O . ASP A 1 81 ? -6.950 -8.823 -4.604 1.00 98.75 81 ASP A O 1
ATOM 612 N N . ARG A 1 82 ? -6.937 -6.590 -4.777 1.00 98.50 82 ARG A N 1
ATOM 613 C CA . ARG A 1 82 ? -6.424 -6.578 -6.153 1.00 98.50 82 ARG A CA 1
ATOM 614 C C . ARG A 1 82 ? -5.026 -7.186 -6.274 1.00 98.50 82 ARG A C 1
ATOM 616 O O . ARG A 1 82 ? -4.742 -7.837 -7.270 1.00 98.50 82 ARG A O 1
ATOM 623 N N . VAL A 1 83 ? -4.138 -6.988 -5.302 1.00 98.69 83 VAL A N 1
ATOM 624 C CA . VAL A 1 83 ? -2.799 -7.608 -5.336 1.00 98.69 83 VAL A CA 1
ATOM 625 C C . VAL A 1 83 ? -2.891 -9.130 -5.207 1.00 98.69 83 VAL A C 1
ATOM 627 O O . VAL A 1 83 ? -2.102 -9.836 -5.828 1.00 98.69 83 VAL A O 1
ATOM 630 N N . LEU A 1 84 ? -3.874 -9.645 -4.464 1.00 98.75 84 LEU A N 1
ATOM 631 C CA . LEU A 1 84 ? -4.064 -11.087 -4.274 1.00 98.75 84 LEU A CA 1
ATOM 632 C C . LEU A 1 84 ? -4.535 -11.823 -5.538 1.00 98.75 84 LEU A C 1
ATOM 634 O O . LEU A 1 84 ? -4.356 -13.035 -5.620 1.00 98.75 84 LEU A O 1
ATOM 638 N N . VAL A 1 85 ? -5.100 -11.119 -6.525 1.00 98.31 85 VAL A N 1
ATOM 639 C CA . VAL A 1 85 ? -5.470 -11.713 -7.825 1.00 98.31 85 VAL A CA 1
ATOM 640 C C . VAL A 1 85 ? -4.352 -11.642 -8.872 1.00 98.31 85 VAL A C 1
ATOM 642 O O . VAL A 1 85 ? -4.515 -12.168 -9.969 1.00 98.31 85 VAL A O 1
ATOM 645 N N . LEU A 1 86 ? -3.234 -10.979 -8.563 1.00 97.88 86 LEU A N 1
ATOM 646 C CA . LEU A 1 86 ? -2.049 -10.917 -9.424 1.00 97.8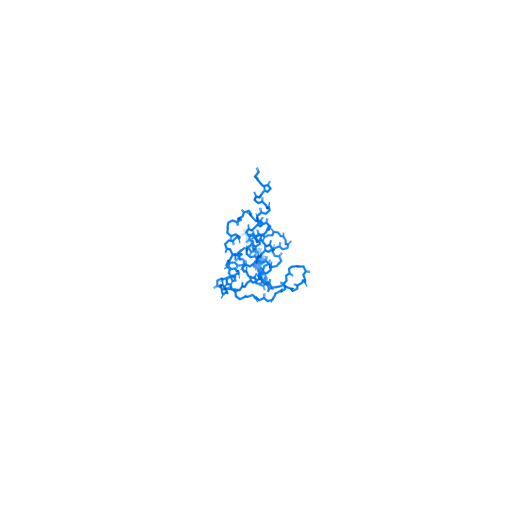8 86 LEU A CA 1
ATOM 647 C C . LEU A 1 86 ? -1.060 -12.028 -9.068 1.00 97.88 86 LEU A C 1
ATOM 649 O O . LEU A 1 86 ? -1.132 -12.613 -7.987 1.00 97.88 86 LEU A O 1
ATOM 653 N N . ASP A 1 87 ? -0.082 -12.260 -9.942 1.00 97.94 87 ASP A N 1
ATOM 654 C CA . ASP A 1 87 ? 1.034 -13.147 -9.628 1.00 97.94 87 ASP A CA 1
ATOM 655 C C . ASP A 1 87 ? 1.783 -12.665 -8.382 1.00 97.94 87 ASP A C 1
ATOM 657 O O . ASP A 1 87 ? 2.112 -11.484 -8.222 1.00 97.94 87 ASP A O 1
ATOM 661 N N . SER A 1 88 ? 2.080 -13.607 -7.489 1.00 97.62 88 SER A N 1
ATOM 662 C CA . SER A 1 88 ? 2.851 -13.317 -6.288 1.00 97.62 88 SER A CA 1
ATOM 663 C C . SER A 1 88 ? 4.322 -13.111 -6.643 1.00 97.62 88 SER A C 1
ATOM 665 O O . SER A 1 88 ? 5.075 -14.065 -6.823 1.00 97.62 88 SER A O 1
ATOM 667 N N . VAL A 1 89 ? 4.749 -11.852 -6.673 1.00 96.81 89 VAL A N 1
ATOM 668 C CA . VAL A 1 89 ? 6.149 -11.468 -6.914 1.00 96.81 89 VAL A CA 1
ATOM 669 C C . VAL A 1 89 ? 6.886 -11.215 -5.596 1.00 96.81 89 VAL A C 1
ATOM 671 O O . VAL A 1 89 ? 6.315 -10.622 -4.678 1.00 96.81 89 VAL A O 1
ATOM 674 N N . ALA A 1 90 ? 8.143 -11.662 -5.501 1.00 97.12 90 ALA A N 1
ATOM 675 C CA . ALA A 1 90 ? 9.051 -11.333 -4.403 1.00 97.12 90 ALA A CA 1
ATOM 676 C C . ALA A 1 90 ? 9.588 -9.903 -4.557 1.00 97.12 90 ALA A C 1
ATOM 678 O O . ALA A 1 90 ? 10.005 -9.509 -5.644 1.00 97.12 90 ALA A O 1
ATOM 679 N N . MET A 1 91 ? 9.575 -9.133 -3.473 1.00 93.50 91 MET A N 1
ATOM 680 C CA . MET A 1 91 ? 9.919 -7.713 -3.494 1.00 93.50 91 MET A CA 1
ATOM 681 C C . MET A 1 91 ? 10.613 -7.276 -2.206 1.00 93.50 91 MET A C 1
ATOM 683 O O . MET A 1 91 ? 10.347 -7.828 -1.135 1.00 93.50 91 MET A O 1
ATOM 687 N N . ASP A 1 92 ? 11.445 -6.242 -2.311 1.00 91.62 92 ASP A N 1
ATOM 688 C CA . ASP A 1 92 ? 12.021 -5.561 -1.152 1.00 91.62 92 ASP A CA 1
ATOM 689 C C . ASP A 1 92 ? 10.942 -4.752 -0.426 1.00 91.62 92 ASP A C 1
ATOM 691 O O . ASP A 1 92 ? 10.290 -3.876 -1.010 1.00 91.62 92 ASP A O 1
ATOM 695 N N . VAL A 1 93 ? 10.782 -5.005 0.869 1.00 88.88 93 VAL A N 1
ATOM 696 C CA . VAL A 1 93 ? 9.861 -4.273 1.744 1.00 88.88 93 VAL A CA 1
ATOM 697 C C . VAL A 1 93 ? 10.609 -3.296 2.660 1.00 88.88 93 VAL A C 1
ATOM 699 O O . VAL A 1 93 ? 11.837 -3.271 2.726 1.00 88.88 93 VAL A O 1
ATOM 702 N N . ALA A 1 94 ? 9.869 -2.407 3.328 1.00 80.31 94 ALA A N 1
ATOM 703 C CA . ALA A 1 94 ? 10.431 -1.252 4.039 1.00 80.31 94 ALA A CA 1
ATOM 704 C C . ALA A 1 94 ? 11.383 -1.595 5.206 1.00 80.31 94 ALA A C 1
ATOM 706 O O . ALA A 1 94 ? 12.173 -0.741 5.599 1.00 80.31 94 ALA A O 1
ATOM 707 N N . ASP A 1 95 ? 11.322 -2.812 5.749 1.00 80.25 95 ASP A N 1
ATOM 708 C CA . ASP A 1 95 ? 12.188 -3.314 6.827 1.00 80.25 95 ASP A CA 1
ATOM 709 C C . ASP A 1 95 ? 13.463 -4.016 6.309 1.00 80.25 95 ASP A C 1
ATOM 711 O O . ASP A 1 95 ? 14.195 -4.633 7.082 1.00 80.25 95 ASP A O 1
ATOM 715 N N . GLY A 1 96 ? 13.748 -3.909 5.005 1.00 83.12 96 GLY A N 1
ATOM 716 C CA . GLY A 1 96 ? 14.929 -4.497 4.370 1.00 83.12 96 GLY A CA 1
ATOM 717 C C . GLY A 1 96 ? 14.818 -6.000 4.118 1.00 83.12 96 GLY A C 1
ATOM 718 O O . GLY A 1 96 ? 15.796 -6.617 3.703 1.00 83.12 96 GLY A O 1
ATOM 719 N N . GLN A 1 97 ? 13.652 -6.597 4.369 1.00 89.88 97 GLN A N 1
ATOM 720 C CA . GLN A 1 97 ? 13.378 -7.989 4.036 1.00 89.88 97 GLN A CA 1
ATOM 721 C C . GLN A 1 97 ? 12.888 -8.130 2.592 1.00 89.88 97 GLN A C 1
ATOM 723 O O . GLN A 1 97 ? 12.359 -7.191 1.993 1.00 89.88 97 GLN A O 1
ATOM 728 N N . VAL A 1 98 ? 13.003 -9.348 2.064 1.00 94.25 98 VAL A N 1
ATOM 729 C CA . VAL A 1 98 ? 12.308 -9.759 0.844 1.00 94.25 98 VAL A CA 1
ATOM 730 C C . VAL A 1 98 ? 11.052 -10.516 1.249 1.00 94.25 98 VAL A C 1
ATOM 732 O O . VAL A 1 98 ? 11.112 -11.466 2.029 1.00 94.25 98 VAL A O 1
ATOM 735 N N . ALA A 1 99 ? 9.907 -10.110 0.713 1.00 95.94 99 ALA A N 1
ATOM 736 C CA . ALA A 1 99 ? 8.636 -10.773 0.966 1.00 95.94 99 ALA A CA 1
ATOM 737 C C . ALA A 1 99 ? 7.837 -10.940 -0.331 1.00 95.94 99 ALA A C 1
ATOM 739 O O . ALA A 1 99 ? 7.924 -10.092 -1.223 1.00 95.94 99 ALA A O 1
ATOM 740 N N . PRO A 1 100 ? 7.018 -11.999 -0.453 1.00 98.12 100 PRO A N 1
ATOM 741 C CA . PRO A 1 100 ? 6.057 -12.085 -1.537 1.00 98.12 100 PRO A CA 1
ATOM 742 C C . PRO A 1 100 ? 4.967 -11.025 -1.352 1.00 98.12 100 PRO A C 1
ATOM 744 O O . PRO A 1 100 ? 4.435 -10.837 -0.255 1.00 98.12 100 PRO A O 1
ATOM 747 N N . SER A 1 101 ? 4.595 -10.361 -2.440 1.00 98.25 101 SER A N 1
ATOM 748 C CA . SER A 1 101 ? 3.542 -9.337 -2.485 1.00 98.25 101 SER A CA 1
ATOM 749 C C . SER A 1 101 ? 2.224 -9.783 -1.834 1.00 98.25 101 SER A C 1
ATOM 751 O O . SER A 1 101 ? 1.605 -9.006 -1.105 1.00 98.25 101 SER A O 1
ATOM 753 N N . HIS A 1 102 ? 1.831 -11.051 -1.993 1.00 98.62 102 HIS A N 1
ATOM 754 C CA . HIS A 1 102 ? 0.648 -11.620 -1.332 1.00 98.62 102 HIS A CA 1
ATOM 755 C C . HIS A 1 102 ? 0.749 -11.614 0.197 1.00 98.62 102 HIS A C 1
ATOM 757 O O . HIS A 1 102 ? -0.238 -11.348 0.885 1.00 98.62 102 HIS A O 1
ATOM 763 N N . LEU A 1 103 ? 1.931 -11.875 0.764 1.00 98.12 103 LEU A N 1
ATOM 764 C CA . LEU A 1 103 ? 2.138 -11.816 2.215 1.00 98.12 103 LEU A CA 1
ATOM 765 C C . LEU A 1 103 ? 1.985 -10.383 2.726 1.00 98.12 103 LEU A C 1
ATOM 767 O O . LEU A 1 103 ? 1.364 -10.166 3.770 1.00 98.12 103 LEU A O 1
ATOM 771 N N . VAL A 1 104 ? 2.504 -9.408 1.976 1.00 97.94 104 VAL A N 1
ATOM 772 C CA . VAL A 1 104 ? 2.378 -7.982 2.304 1.00 97.94 104 VAL A CA 1
ATOM 773 C C . VAL A 1 104 ? 0.913 -7.543 2.251 1.00 97.94 104 VAL A C 1
ATOM 775 O O . VAL A 1 104 ? 0.436 -6.918 3.200 1.00 97.94 104 VAL A O 1
ATOM 778 N N . ALA A 1 105 ? 0.174 -7.934 1.207 1.00 98.62 105 ALA A N 1
ATOM 779 C CA . ALA A 1 105 ? -1.254 -7.646 1.076 1.00 98.62 105 ALA A CA 1
ATOM 780 C C . ALA A 1 105 ? -2.065 -8.229 2.242 1.00 98.62 105 ALA A C 1
ATOM 782 O O . ALA A 1 105 ? -2.789 -7.507 2.927 1.00 98.62 105 ALA A O 1
ATOM 783 N N . ASN A 1 106 ? -1.868 -9.515 2.546 1.00 98.69 106 ASN A N 1
ATOM 784 C CA . ASN A 1 106 ? -2.544 -10.183 3.657 1.00 98.69 106 ASN A CA 1
ATOM 785 C C . ASN A 1 106 ? -2.226 -9.545 5.017 1.00 98.69 106 ASN A C 1
ATOM 787 O O . ASN A 1 106 ? -3.101 -9.445 5.878 1.00 98.69 106 ASN A O 1
ATOM 791 N N . ARG A 1 107 ? -0.984 -9.088 5.232 1.00 97.81 107 ARG A N 1
ATOM 792 C CA . ARG A 1 107 ? -0.620 -8.324 6.435 1.00 97.81 107 ARG A CA 1
ATOM 793 C C . ARG A 1 107 ? -1.397 -7.009 6.507 1.00 97.81 107 ARG A C 1
ATOM 795 O O . ARG A 1 107 ? -1.913 -6.691 7.575 1.00 97.81 107 ARG A O 1
ATOM 802 N N . GLY A 1 108 ? -1.508 -6.287 5.393 1.00 98.00 108 GLY A N 1
ATOM 803 C CA . GLY A 1 108 ? -2.306 -5.065 5.287 1.00 98.00 108 GLY A CA 1
ATOM 804 C C . GLY A 1 108 ? -3.774 -5.286 5.655 1.00 98.00 108 GLY A C 1
ATOM 805 O O . GLY A 1 108 ? -4.299 -4.590 6.522 1.00 98.00 108 GLY A O 1
ATOM 806 N N . LEU A 1 109 ? -4.412 -6.311 5.084 1.00 98.75 109 LEU A N 1
ATOM 807 C CA . LEU A 1 109 ? -5.810 -6.656 5.371 1.00 98.75 109 LEU A CA 1
ATOM 808 C C . LEU A 1 109 ? -6.048 -6.956 6.857 1.00 98.75 109 LEU A C 1
ATOM 810 O O . LEU A 1 109 ? -6.970 -6.399 7.452 1.00 98.75 109 LEU A O 1
ATOM 814 N N . ARG A 1 110 ? -5.173 -7.752 7.489 1.00 98.56 110 ARG A N 1
ATOM 815 C CA . ARG A 1 110 ? -5.268 -8.043 8.932 1.00 98.56 110 ARG A CA 1
ATOM 816 C C . ARG A 1 110 ? -5.174 -6.784 9.794 1.00 98.56 110 ARG A C 1
ATOM 818 O O . ARG A 1 110 ? -5.888 -6.676 10.786 1.00 98.56 110 ARG A O 1
ATOM 825 N N . LEU A 1 111 ? -4.310 -5.837 9.424 1.0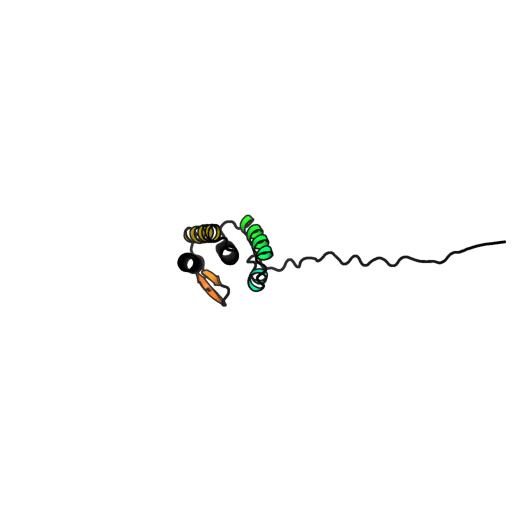0 97.19 111 LEU A N 1
ATOM 826 C CA . LEU A 1 111 ? -4.184 -4.563 10.140 1.00 97.19 111 LEU A CA 1
ATOM 827 C C . LEU A 1 111 ? -5.460 -3.720 10.018 1.00 97.19 111 LEU A C 1
ATOM 829 O O . LEU A 1 111 ? -5.895 -3.139 11.010 1.00 97.19 111 LEU A O 1
ATOM 833 N N . LEU A 1 112 ? -6.085 -3.690 8.836 1.00 97.94 112 LEU A N 1
ATOM 834 C CA . LEU A 1 112 ? -7.363 -3.001 8.635 1.00 97.94 112 LEU A CA 1
ATOM 835 C C . LEU A 1 112 ? -8.492 -3.634 9.460 1.00 97.94 112 LEU A C 1
ATOM 837 O O . LEU A 1 112 ? -9.303 -2.913 10.042 1.00 97.94 112 LEU A O 1
ATOM 841 N N . ASP A 1 113 ? -8.539 -4.965 9.541 1.00 97.56 113 ASP A N 1
ATOM 842 C CA . ASP A 1 113 ? -9.552 -5.674 10.330 1.00 97.56 113 ASP A CA 1
ATOM 843 C C . ASP A 1 113 ? -9.387 -5.443 11.831 1.00 97.56 113 ASP A C 1
ATOM 845 O O . ASP A 1 113 ? -10.373 -5.162 12.515 1.00 97.56 113 ASP A O 1
ATOM 849 N N . ALA A 1 114 ? -8.151 -5.475 12.333 1.00 96.19 114 ALA A N 1
ATOM 850 C CA . ALA A 1 114 ? -7.856 -5.147 13.724 1.00 96.19 114 ALA A CA 1
ATOM 851 C C . ALA A 1 114 ? -8.240 -3.694 14.059 1.00 96.19 114 ALA A C 1
ATOM 853 O O . ALA A 1 114 ? -8.902 -3.450 15.067 1.00 96.19 114 ALA A O 1
ATOM 854 N N . ALA A 1 115 ? -7.900 -2.735 13.189 1.00 92.56 115 ALA A N 1
ATOM 855 C CA . ALA A 1 115 ? -8.273 -1.331 13.370 1.00 92.56 115 ALA A CA 1
ATOM 856 C C . ALA A 1 115 ? -9.799 -1.132 13.411 1.00 92.56 115 ALA A C 1
ATOM 858 O O . ALA A 1 115 ? -10.300 -0.382 14.245 1.00 92.56 115 ALA A O 1
ATOM 859 N N . ARG A 1 116 ? -10.549 -1.839 12.554 1.00 93.81 116 ARG A N 1
ATOM 860 C CA . ARG A 1 116 ? -12.020 -1.794 12.538 1.00 93.81 116 ARG A CA 1
ATOM 861 C C . ARG A 1 116 ? -12.642 -2.381 13.804 1.00 93.81 116 ARG A C 1
ATOM 863 O O . ARG A 1 116 ? -13.689 -1.910 14.241 1.00 93.81 116 ARG A O 1
ATOM 870 N N . GLN A 1 117 ? -12.051 -3.437 14.353 1.00 93.56 117 GLN A N 1
ATOM 871 C CA . GLN A 1 117 ? -12.530 -4.050 15.592 1.00 93.56 117 GLN A CA 1
ATOM 872 C C . GLN A 1 117 ? -12.283 -3.137 16.792 1.00 93.56 117 GLN A C 1
ATOM 874 O O . GLN A 1 117 ? -13.177 -2.984 17.609 1.00 93.56 117 GLN A O 1
ATOM 879 N N . ALA A 1 118 ? -11.123 -2.479 16.855 1.00 91.75 118 ALA A N 1
ATOM 880 C CA . ALA A 1 118 ? -10.790 -1.545 17.930 1.00 91.75 118 ALA A CA 1
ATOM 881 C C . ALA A 1 118 ? -11.662 -0.273 17.945 1.00 91.75 118 ALA A C 1
ATOM 883 O O . ALA A 1 118 ? -11.733 0.402 18.966 1.00 91.75 118 ALA A O 1
ATOM 884 N N . SER A 1 119 ? -12.304 0.072 16.824 1.00 87.81 119 SER A N 1
ATOM 885 C CA . SER A 1 119 ? -13.213 1.224 16.718 1.00 87.81 119 SER A CA 1
ATOM 886 C C . SER A 1 119 ? -14.683 0.912 17.035 1.00 87.81 119 SER A C 1
ATOM 888 O O . SER A 1 119 ? -15.529 1.785 16.849 1.00 87.81 119 SER A O 1
ATOM 890 N N . ARG A 1 120 ? -15.009 -0.333 17.401 1.00 82.69 120 ARG A N 1
ATOM 891 C CA . ARG A 1 120 ? -16.363 -0.769 17.778 1.00 82.69 120 ARG A CA 1
ATOM 892 C C . ARG A 1 120 ? -16.499 -0.818 19.289 1.00 82.69 120 ARG A C 1
ATOM 894 O O . ARG A 1 120 ? -17.601 -0.465 19.753 1.00 82.69 120 ARG A O 1
#

Foldseek 3Di:
DDDDDDDPPPDDPDPPPPPCPVPPPPCLLLLVCVVVVVLVVNLVSLVVSCVVVVLDLSSLLSNLVSCVSVVVLVSSLVSLVSNCPDDFDWDQDPVRDTDTSNVSSVVSVVVSVVVVVVVD